Protein AF-A0A382EN93-F1 (afdb_monomer)

Mean predicted aligned error: 3.93 Å

pLDDT: mean 93.51, std 6.4, range [51.22, 98.38]

Radius of gyration: 15.09 Å; Cα contacts (8 Å, |Δi|>4): 125; chains: 1; bounding box: 49×30×39 Å

Solvent-accessible surface area (backbone atoms only — not comparable to full-atom values): 7586 Å² total; per-residue (Å²): 133,66,68,55,97,87,38,40,45,50,56,45,22,52,58,34,56,66,66,22,86,86,53,93,73,71,72,48,69,36,59,49,64,70,59,39,55,50,35,44,72,74,73,47,47,54,38,84,39,74,82,82,59,90,45,72,67,59,44,50,51,54,36,48,54,56,47,29,72,72,70,75,49,84,82,93,74,87,85,89,75,65,62,83,46,59,78,63,48,34,64,56,55,47,62,48,45,48,59,45,78,75,34,84,85,53,87,80,75,81,85,84,79,84,81,87,71,91,126

Nearest PDB structures (foldseek):
  1gq9-assembly1_B  TM=9.685E-01  e=1.082E-05  Escherichia coli
  3k8e-assembly2_A  TM=8.851E-01  e=6.577E-05  Escherichia coli K-12
  1vh3-assembly3_C  TM=8.384E-01  e=3.236E-05  Haemophilus influenzae
  6ifi-assembly1_A  TM=7.932E-01  e=1.361E-03  Vibrio cholerae
  6ckj-assembly1_A  TM=7.360E-01  e=4.425E-02  Neisseria meningitidis

Structure (mmCIF, N/CA/C/O backbone):
data_AF-A0A382EN93-F1
#
_entry.id   AF-A0A382EN93-F1
#
loop_
_atom_site.group_PDB
_atom_site.id
_atom_site.type_symbol
_atom_site.label_atom_id
_atom_site.label_alt_id
_atom_site.label_comp_id
_atom_site.label_asym_id
_atom_site.label_entity_id
_atom_site.label_seq_id
_atom_site.pdbx_PDB_ins_code
_atom_site.Cartn_x
_atom_site.Cartn_y
_atom_site.Cartn_z
_atom_site.occupancy
_atom_site.B_iso_or_equiv
_atom_site.auth_seq_id
_atom_site.auth_comp_id
_atom_site.auth_asym_id
_atom_site.auth_atom_id
_atom_site.pdbx_PDB_model_num
ATOM 1 N N . MET A 1 1 ? 7.683 2.798 -16.158 1.00 85.94 1 MET A N 1
ATOM 2 C CA . MET A 1 1 ? 8.326 2.263 -14.923 1.00 85.94 1 MET A CA 1
ATOM 3 C C . MET A 1 1 ? 9.607 1.473 -15.243 1.00 85.94 1 MET A C 1
ATOM 5 O O . MET A 1 1 ? 9.652 0.834 -16.288 1.00 85.94 1 MET A O 1
ATOM 9 N N . ALA A 1 2 ? 10.635 1.481 -14.377 1.00 88.12 2 ALA A N 1
ATOM 10 C CA . ALA A 1 2 ? 11.843 0.648 -14.540 1.00 88.12 2 ALA A CA 1
ATOM 11 C C . ALA A 1 2 ? 11.622 -0.790 -14.032 1.00 88.12 2 ALA A C 1
ATOM 13 O O . ALA A 1 2 ? 10.904 -0.996 -13.053 1.00 88.12 2 ALA A O 1
ATOM 14 N N . LEU A 1 3 ? 12.242 -1.774 -14.691 1.00 94.75 3 LEU A N 1
ATOM 15 C CA . LEU A 1 3 ? 12.053 -3.196 -14.389 1.00 94.75 3 LEU A CA 1
ATOM 16 C C . LEU A 1 3 ? 13.192 -3.758 -13.537 1.00 94.75 3 LEU A C 1
ATOM 18 O O . LEU A 1 3 ? 14.366 -3.565 -13.842 1.00 94.75 3 LEU A O 1
ATOM 22 N N . ILE A 1 4 ? 12.822 -4.547 -12.533 1.00 94.75 4 ILE A N 1
ATOM 23 C CA . ILE A 1 4 ? 13.707 -5.382 -11.726 1.00 94.75 4 ILE A CA 1
ATOM 24 C C . ILE A 1 4 ? 13.314 -6.828 -12.032 1.00 94.75 4 ILE A C 1
ATOM 26 O O . ILE A 1 4 ? 12.185 -7.235 -11.773 1.00 94.75 4 ILE A O 1
ATOM 30 N N . HIS A 1 5 ? 14.201 -7.603 -12.659 1.00 94.31 5 HIS A N 1
ATOM 31 C CA . HIS A 1 5 ? 13.918 -8.994 -13.058 1.00 94.31 5 HIS A CA 1
ATOM 32 C C . HIS A 1 5 ? 12.584 -9.193 -13.822 1.00 94.31 5 HIS A C 1
ATOM 34 O O . HIS A 1 5 ? 11.890 -10.185 -13.629 1.00 94.31 5 HIS A O 1
ATOM 40 N N . GLY A 1 6 ? 12.222 -8.251 -14.703 1.00 95.38 6 GLY A N 1
ATOM 41 C CA . GLY A 1 6 ? 11.016 -8.340 -15.543 1.00 95.38 6 GLY A CA 1
ATOM 42 C C . GLY A 1 6 ? 9.725 -7.812 -14.907 1.00 95.38 6 GLY A C 1
ATOM 43 O O . GLY A 1 6 ? 8.701 -7.786 -15.580 1.00 95.38 6 GLY A O 1
ATOM 44 N N . MET A 1 7 ? 9.772 -7.339 -13.660 1.00 96.06 7 MET A N 1
ATOM 45 C CA . MET A 1 7 ? 8.636 -6.743 -12.955 1.00 96.06 7 MET A CA 1
ATOM 46 C C . MET A 1 7 ? 8.983 -5.312 -12.502 1.00 96.06 7 MET A C 1
ATOM 48 O O . MET A 1 7 ? 10.094 -5.084 -12.017 1.00 96.06 7 MET A O 1
ATOM 52 N N . PRO A 1 8 ? 8.081 -4.325 -12.665 1.00 97.00 8 PRO A N 1
ATOM 53 C CA . PRO A 1 8 ? 8.251 -2.992 -12.095 1.00 97.00 8 PRO A CA 1
ATOM 54 C C . PRO A 1 8 ? 8.524 -3.022 -10.590 1.00 97.00 8 PRO A C 1
ATOM 56 O O . PRO A 1 8 ? 7.955 -3.847 -9.879 1.00 97.00 8 PRO A O 1
ATOM 59 N N . MET A 1 9 ? 9.336 -2.085 -10.096 1.00 96.38 9 MET A N 1
ATOM 60 C CA . MET A 1 9 ? 9.654 -1.945 -8.665 1.00 96.38 9 MET A CA 1
ATOM 61 C C . MET A 1 9 ? 8.404 -1.980 -7.771 1.00 96.38 9 MET A C 1
ATOM 63 O O . MET A 1 9 ? 8.339 -2.791 -6.855 1.00 96.38 9 MET A O 1
ATOM 67 N N . ILE A 1 10 ? 7.365 -1.213 -8.119 1.00 96.81 10 ILE A N 1
ATOM 68 C CA . ILE A 1 10 ? 6.101 -1.187 -7.368 1.00 96.81 10 ILE A CA 1
ATOM 69 C C . ILE A 1 10 ? 5.398 -2.551 -7.317 1.00 96.81 10 ILE A C 1
ATOM 71 O O . ILE A 1 10 ? 4.749 -2.877 -6.328 1.00 96.81 10 ILE A O 1
ATOM 75 N N . GLY A 1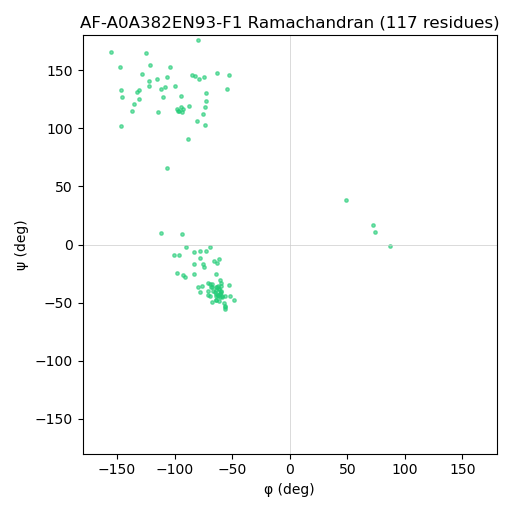 11 ? 5.560 -3.380 -8.353 1.00 97.25 11 GLY A N 1
ATOM 76 C CA . GLY A 1 11 ? 5.049 -4.747 -8.365 1.00 97.25 11 GLY A CA 1
ATOM 77 C C . GLY A 1 11 ? 5.755 -5.631 -7.342 1.00 97.25 11 GLY A C 1
ATOM 78 O O . GLY A 1 11 ? 5.088 -6.397 -6.649 1.00 97.25 11 GLY A O 1
ATOM 79 N N . HIS A 1 12 ? 7.077 -5.483 -7.194 1.00 97.19 12 HIS A N 1
ATOM 80 C CA . HIS A 1 12 ? 7.831 -6.179 -6.146 1.00 97.19 12 HIS A CA 1
ATOM 81 C C . HIS A 1 12 ? 7.387 -5.722 -4.761 1.00 97.19 12 HIS A C 1
ATOM 83 O O . HIS A 1 12 ? 7.085 -6.573 -3.926 1.00 97.19 12 HIS A O 1
ATOM 89 N N . CYS A 1 13 ? 7.285 -4.408 -4.537 1.00 96.81 13 CYS A N 1
ATOM 90 C CA . CYS A 1 13 ? 6.823 -3.844 -3.267 1.00 96.81 13 CYS A CA 1
ATOM 91 C C . CYS A 1 13 ? 5.431 -4.381 -2.907 1.00 96.81 13 CYS A C 1
ATOM 93 O O . CYS A 1 13 ? 5.258 -4.979 -1.849 1.00 96.81 13 CYS A O 1
ATOM 95 N N . TYR A 1 14 ? 4.462 -4.276 -3.825 1.00 97.50 14 TYR A N 1
ATOM 96 C CA . TYR A 1 14 ? 3.096 -4.761 -3.612 1.00 97.50 14 TYR A CA 1
ATOM 97 C C . TYR A 1 14 ? 3.049 -6.256 -3.274 1.00 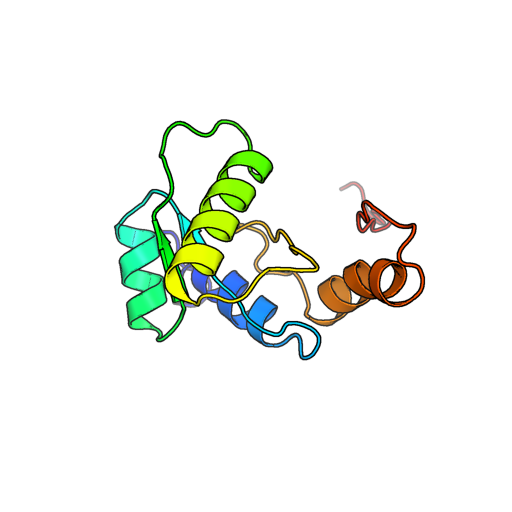97.50 14 TYR A C 1
ATOM 99 O O . TYR A 1 14 ? 2.442 -6.652 -2.278 1.00 97.50 14 TYR A O 1
ATOM 107 N N . CYS A 1 15 ? 3.720 -7.093 -4.075 1.00 96.00 15 CYS A N 1
ATOM 108 C CA . CYS A 1 15 ? 3.731 -8.536 -3.851 1.00 96.00 15 CYS A CA 1
ATOM 109 C C . CYS A 1 15 ? 4.336 -8.891 -2.491 1.00 96.00 15 CYS A C 1
ATOM 111 O O . CYS A 1 15 ? 3.806 -9.764 -1.813 1.00 96.00 15 CYS A O 1
ATOM 113 N N . ARG A 1 16 ? 5.425 -8.228 -2.086 1.00 96.19 16 ARG A N 1
ATOM 114 C CA . ARG A 1 16 ? 6.113 -8.508 -0.818 1.00 96.19 16 ARG A CA 1
ATOM 115 C C . ARG A 1 16 ? 5.313 -8.049 0.391 1.00 96.19 16 ARG A C 1
ATOM 117 O O . ARG A 1 16 ? 5.201 -8.815 1.340 1.00 96.19 16 ARG A O 1
ATOM 124 N N . VAL A 1 17 ? 4.714 -6.858 0.342 1.00 96.81 17 VAL A N 1
ATOM 125 C CA . VAL A 1 17 ? 3.843 -6.350 1.416 1.00 96.81 17 VAL A CA 1
ATOM 126 C C . VAL A 1 17 ? 2.670 -7.303 1.646 1.00 96.81 17 VAL A C 1
ATOM 128 O O . VAL A 1 17 ? 2.395 -7.678 2.782 1.00 96.81 17 VAL A O 1
ATOM 131 N N . ARG A 1 18 ? 2.048 -7.788 0.566 1.00 96.31 18 ARG A N 1
ATOM 132 C CA . ARG A 1 18 ? 0.903 -8.708 0.622 1.00 96.31 18 ARG A CA 1
ATOM 133 C C . ARG A 1 18 ? 1.229 -10.096 1.200 1.00 96.31 18 ARG A C 1
ATOM 135 O O . ARG A 1 18 ? 0.311 -10.838 1.526 1.00 96.31 18 ARG A O 1
ATOM 142 N N . LEU A 1 19 ? 2.507 -10.466 1.327 1.00 96.38 19 LEU A N 1
ATOM 143 C CA . LEU A 1 19 ? 2.918 -11.701 2.013 1.00 96.38 19 LEU A CA 1
ATOM 144 C C . LEU A 1 19 ? 2.890 -11.570 3.547 1.00 96.38 19 LEU A C 1
ATOM 146 O O . LEU A 1 19 ? 3.156 -12.548 4.239 1.00 96.38 19 LEU A O 1
ATOM 150 N N . CYS A 1 20 ? 2.622 -10.380 4.089 1.00 96.62 20 CYS A N 1
ATOM 151 C CA . CYS A 1 20 ? 2.489 -10.167 5.525 1.00 96.62 20 CYS A CA 1
ATOM 152 C C . CYS A 1 20 ? 1.094 -10.577 6.014 1.00 96.62 20 CYS A C 1
ATOM 154 O O . CYS A 1 20 ? 0.128 -9.842 5.823 1.00 96.62 20 CYS A O 1
ATOM 156 N N . ASP A 1 21 ? 1.005 -11.711 6.712 1.00 94.62 21 ASP A N 1
ATOM 157 C CA . ASP A 1 21 ? -0.255 -12.243 7.259 1.00 94.62 21 ASP A CA 1
ATOM 158 C C . ASP A 1 21 ? -0.911 -11.334 8.318 1.00 94.62 21 ASP A C 1
ATOM 160 O O . ASP A 1 21 ? -2.081 -11.510 8.650 1.00 94.62 21 ASP A O 1
ATOM 164 N N . ALA A 1 22 ? -0.167 -10.367 8.867 1.00 94.00 22 ALA A N 1
ATOM 165 C CA . ALA A 1 22 ? -0.695 -9.397 9.825 1.00 94.00 22 ALA A CA 1
ATOM 166 C C . ALA A 1 22 ? -1.521 -8.276 9.163 1.00 94.00 22 ALA A C 1
ATOM 168 O O . ALA A 1 22 ? -2.169 -7.509 9.872 1.00 94.00 22 ALA A O 1
ATOM 169 N N . LEU A 1 23 ? -1.486 -8.150 7.831 1.00 95.38 23 LEU A N 1
ATOM 170 C CA . LEU A 1 23 ? -2.255 -7.150 7.093 1.00 95.38 23 LEU A CA 1
ATOM 171 C C . LEU A 1 23 ? -3.583 -7.734 6.607 1.00 95.38 23 LEU A C 1
ATOM 173 O O . LEU A 1 23 ? -3.611 -8.738 5.899 1.00 95.38 23 LEU A O 1
ATOM 177 N N . SER A 1 24 ? -4.684 -7.050 6.918 1.00 95.00 24 SER A N 1
ATOM 178 C CA . SER A 1 24 ? -6.013 -7.408 6.404 1.00 95.00 24 SER A CA 1
ATOM 179 C C . SER A 1 24 ? -6.159 -7.117 4.909 1.00 95.00 24 SER A C 1
ATOM 181 O O . SER A 1 24 ? -6.872 -7.825 4.200 1.00 95.00 24 SER A O 1
ATOM 183 N N . ASP A 1 25 ? -5.496 -6.065 4.421 1.00 95.25 25 ASP A N 1
ATOM 184 C CA . ASP A 1 25 ? -5.563 -5.658 3.023 1.00 95.25 25 ASP A CA 1
ATOM 185 C C . ASP A 1 25 ? -4.317 -4.871 2.592 1.00 95.25 25 ASP A C 1
ATOM 187 O O . ASP A 1 25 ? -3.512 -4.429 3.413 1.00 95.25 25 ASP A O 1
ATOM 191 N N . THR A 1 26 ? -4.122 -4.708 1.284 1.00 96.88 26 THR A N 1
ATOM 192 C CA . THR A 1 26 ? -2.986 -3.963 0.721 1.00 96.88 26 THR A CA 1
ATOM 193 C C . THR A 1 26 ? -3.402 -3.245 -0.555 1.00 96.88 26 THR A C 1
ATOM 195 O O . THR A 1 26 ? -3.884 -3.876 -1.500 1.00 96.88 26 THR A O 1
ATOM 198 N N . TYR A 1 27 ? -3.142 -1.936 -0.600 1.00 97.88 27 TYR A N 1
ATOM 199 C CA . TYR A 1 27 ? -3.463 -1.049 -1.718 1.00 97.88 27 TYR A CA 1
ATOM 200 C C . TYR A 1 27 ? -2.236 -0.249 -2.157 1.00 97.88 27 TYR A C 1
ATOM 202 O O . TYR A 1 27 ? -1.420 0.154 -1.330 1.00 97.88 27 TYR A O 1
ATOM 210 N N . VAL A 1 28 ? -2.133 0.038 -3.456 1.00 98.06 28 VAL A N 1
ATOM 211 C CA . VAL A 1 28 ? -1.170 1.011 -3.992 1.00 98.06 28 VAL A CA 1
ATOM 212 C C . VAL A 1 28 ? -1.857 2.357 -4.197 1.00 98.06 28 VAL A C 1
ATOM 214 O O . VAL A 1 28 ? -2.733 2.489 -5.048 1.00 98.06 28 VAL A O 1
ATOM 217 N N . ALA A 1 29 ? -1.432 3.372 -3.449 1.00 97.94 29 ALA A N 1
ATOM 218 C CA . ALA A 1 29 ? -1.872 4.751 -3.633 1.00 97.94 29 ALA A CA 1
ATOM 219 C C . ALA A 1 29 ? -0.987 5.467 -4.667 1.00 97.94 29 ALA A C 1
ATOM 221 O O . ALA A 1 29 ? 0.220 5.602 -4.466 1.00 97.94 29 ALA A O 1
ATOM 222 N N . THR A 1 30 ? -1.563 5.945 -5.771 1.00 97.19 30 THR A N 1
ATOM 223 C CA . THR A 1 30 ? -0.796 6.596 -6.850 1.00 97.19 30 THR A CA 1
ATOM 224 C C . THR A 1 30 ? -1.592 7.701 -7.542 1.00 97.19 30 THR A C 1
ATOM 226 O O . THR A 1 30 ? -2.816 7.662 -7.545 1.00 97.19 30 THR A O 1
ATOM 229 N N . CYS A 1 31 ? -0.924 8.705 -8.109 1.00 96.38 31 CYS A N 1
ATOM 230 C CA . CYS A 1 31 ? -1.535 9.663 -9.040 1.00 96.38 31 CYS A CA 1
ATOM 231 C C . CYS A 1 31 ? -1.299 9.285 -10.511 1.00 96.38 31 CYS A C 1
ATOM 233 O O . CYS A 1 31 ? -1.891 9.881 -11.409 1.00 96.38 31 CYS A O 1
ATOM 235 N N . ASP A 1 32 ? -0.455 8.284 -10.766 1.00 97.12 32 ASP A N 1
ATOM 236 C CA . ASP A 1 32 ? -0.063 7.874 -12.105 1.00 97.12 32 ASP A CA 1
ATOM 237 C C 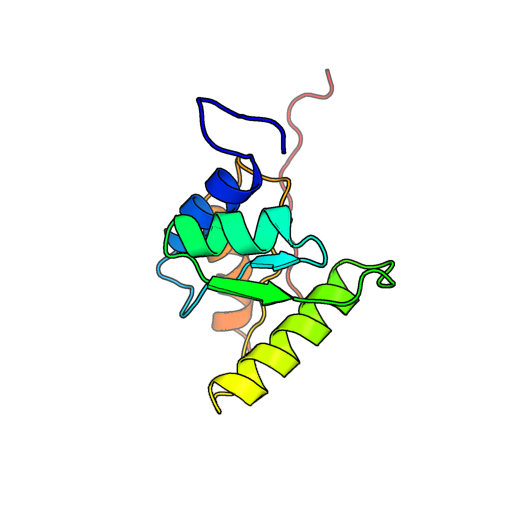. ASP A 1 32 ? -0.947 6.737 -12.602 1.00 97.12 32 ASP A C 1
ATOM 239 O O . ASP A 1 32 ? -0.936 5.619 -12.078 1.00 97.12 32 ASP A O 1
ATOM 243 N N . LYS A 1 33 ? -1.663 6.997 -13.698 1.00 97.31 33 LYS A N 1
ATOM 244 C CA . LYS A 1 33 ? -2.519 5.992 -14.330 1.00 97.31 33 LYS A CA 1
ATOM 245 C C . LYS A 1 33 ? -1.742 4.747 -14.784 1.00 97.31 33 LYS A C 1
ATOM 247 O O . LYS A 1 33 ? -2.276 3.649 -14.706 1.00 97.31 33 LYS A O 1
ATOM 252 N N . GLU A 1 34 ? -0.481 4.897 -15.199 1.00 97.62 34 GLU A N 1
ATOM 253 C CA . GLU A 1 34 ? 0.383 3.762 -15.569 1.00 97.62 34 GLU A CA 1
ATOM 254 C C . GLU A 1 34 ? 0.601 2.800 -14.387 1.00 97.62 34 GLU A C 1
ATOM 256 O O . GLU A 1 34 ? 0.528 1.585 -14.565 1.00 97.62 34 GLU A O 1
ATOM 261 N N . ILE A 1 35 ? 0.838 3.331 -13.178 1.00 97.75 35 ILE A N 1
ATOM 262 C CA . ILE A 1 35 ? 1.027 2.519 -11.967 1.00 97.75 35 ILE A CA 1
ATOM 263 C C . ILE A 1 35 ? -0.295 1.863 -11.568 1.00 97.75 35 ILE A C 1
ATOM 265 O O . ILE A 1 35 ? -0.314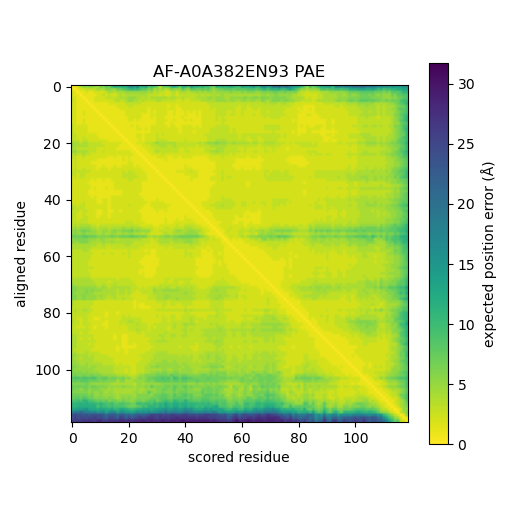 0.668 -11.274 1.00 97.75 35 ILE A O 1
ATOM 269 N N . PHE A 1 36 ? -1.391 2.625 -11.594 1.00 98.38 36 PHE A N 1
ATOM 270 C CA . PHE A 1 36 ? -2.726 2.119 -11.284 1.00 98.38 36 PHE A CA 1
ATOM 271 C C . PHE A 1 36 ? -3.097 0.937 -12.188 1.00 98.38 36 PHE A C 1
ATOM 273 O O . PHE A 1 36 ? -3.371 -0.158 -11.702 1.00 98.38 36 PHE A O 1
ATOM 280 N N . ASP A 1 37 ? -3.026 1.139 -13.507 1.00 98.31 37 ASP A N 1
ATOM 281 C CA . ASP A 1 37 ? -3.401 0.129 -14.497 1.00 98.31 37 ASP A CA 1
ATOM 282 C C . ASP A 1 37 ? -2.506 -1.118 -14.385 1.00 98.31 37 ASP A C 1
ATOM 284 O O . ASP A 1 37 ? -2.982 -2.244 -14.537 1.00 98.31 37 ASP A O 1
ATOM 288 N N . TYR A 1 38 ? -1.217 -0.942 -14.073 1.00 98.19 38 TYR A N 1
ATOM 289 C CA . TYR A 1 38 ? -0.305 -2.060 -13.844 1.00 98.19 38 TYR A CA 1
ATOM 290 C C . TYR A 1 38 ? -0.699 -2.895 -12.617 1.00 98.19 38 TYR A C 1
ATOM 292 O O . TYR A 1 38 ? -0.755 -4.122 -12.718 1.00 98.19 38 TYR A O 1
ATOM 300 N N . ILE A 1 39 ? -0.988 -2.263 -11.476 1.00 98.38 39 ILE A N 1
ATOM 301 C CA . ILE A 1 39 ? -1.361 -2.980 -10.248 1.00 98.38 39 ILE A CA 1
ATOM 302 C C . ILE A 1 39 ? -2.676 -3.741 -10.431 1.00 98.38 39 ILE A C 1
ATOM 304 O O . ILE A 1 39 ? -2.748 -4.919 -10.082 1.00 98.38 39 ILE A O 1
ATOM 308 N N . GLU A 1 40 ? -3.671 -3.128 -11.069 1.00 98.25 40 GLU A N 1
ATOM 309 C CA . GLU A 1 40 ? -4.921 -3.810 -11.422 1.00 98.25 40 GLU A CA 1
ATOM 310 C C . GLU A 1 40 ? -4.672 -4.987 -12.387 1.00 98.25 40 GLU A C 1
ATOM 312 O O . GLU A 1 40 ? -5.257 -6.060 -12.235 1.00 98.25 40 GLU A O 1
ATOM 317 N N . SER A 1 41 ? -3.744 -4.849 -13.347 1.00 97.81 41 SER A N 1
ATOM 318 C CA . SER A 1 41 ? -3.431 -5.917 -14.313 1.00 97.81 41 SER A CA 1
ATOM 319 C C . SER A 1 41 ? -2.836 -7.182 -13.684 1.00 97.81 41 SER A C 1
ATOM 321 O O . SER A 1 41 ? -2.985 -8.271 -14.240 1.00 97.81 41 SER A O 1
ATOM 323 N N . ILE A 1 42 ? -2.189 -7.057 -12.519 1.00 97.00 42 ILE A N 1
ATOM 324 C CA . ILE A 1 42 ? -1.665 -8.193 -11.745 1.00 97.00 42 ILE A CA 1
ATOM 325 C C . ILE A 1 42 ? -2.659 -8.686 -10.680 1.00 97.00 42 ILE A C 1
ATOM 327 O O . ILE A 1 42 ? -2.302 -9.520 -9.848 1.00 97.00 42 ILE A O 1
ATOM 331 N N . GLY A 1 43 ? -3.901 -8.184 -10.699 1.00 97.00 43 GLY A N 1
ATOM 332 C CA . GLY A 1 43 ? -4.947 -8.508 -9.726 1.00 97.00 43 GLY A CA 1
ATOM 333 C C . GLY A 1 43 ? -4.725 -7.881 -8.348 1.00 97.00 43 GLY A C 1
ATOM 334 O O . GLY A 1 43 ? -5.296 -8.353 -7.364 1.00 97.00 43 GLY A O 1
ATOM 335 N N . GLY A 1 44 ? -3.857 -6.871 -8.265 1.00 97.44 44 GLY A N 1
ATOM 336 C CA . GLY A 1 44 ? -3.690 -6.056 -7.073 1.00 97.44 44 GLY A CA 1
ATOM 337 C C . GLY A 1 44 ? -4.777 -4.992 -6.960 1.00 97.44 44 GLY A C 1
ATOM 338 O O . GLY A 1 44 ? -5.605 -4.844 -7.852 1.00 97.44 44 GLY A O 1
ATOM 339 N N . LYS A 1 45 ? -4.757 -4.248 -5.853 1.00 98.12 45 LYS A N 1
ATOM 340 C CA . LYS A 1 45 ? -5.687 -3.143 -5.605 1.00 98.12 45 LYS A CA 1
ATOM 341 C C . LYS A 1 45 ? -4.942 -1.819 -5.671 1.00 98.12 45 LYS A C 1
ATOM 343 O O . LYS A 1 45 ? -3.946 -1.641 -4.962 1.00 98.12 45 LYS A O 1
ATOM 348 N N . ALA A 1 46 ? -5.417 -0.885 -6.485 1.00 98.00 46 ALA A N 1
ATOM 349 C CA . ALA A 1 46 ? -4.868 0.465 -6.550 1.00 98.00 46 ALA A CA 1
ATOM 350 C C . ALA A 1 46 ? -5.921 1.535 -6.244 1.00 98.00 46 ALA A C 1
ATOM 352 O O . ALA A 1 46 ? -7.117 1.347 -6.450 1.00 98.00 46 ALA A O 1
ATOM 353 N N . VAL A 1 47 ? -5.465 2.689 -5.758 1.00 98.00 47 VAL A N 1
ATOM 354 C CA . VAL A 1 47 ? -6.304 3.857 -5.472 1.00 98.00 47 VAL A CA 1
ATOM 355 C C . VAL A 1 47 ? -5.669 5.088 -6.097 1.00 98.00 47 VAL A C 1
ATOM 357 O O . VAL A 1 47 ? -4.508 5.413 -5.834 1.00 98.00 47 VAL A O 1
ATOM 360 N N . MET A 1 48 ? -6.448 5.791 -6.920 1.00 98.12 48 MET A N 1
ATOM 361 C CA . MET A 1 48 ? -6.032 7.071 -7.487 1.00 98.12 48 MET A CA 1
ATOM 362 C C . MET A 1 48 ? -6.053 8.159 -6.410 1.00 98.12 48 MET A C 1
ATOM 364 O O . MET A 1 48 ? -7.061 8.346 -5.727 1.00 98.12 48 MET A O 1
ATOM 368 N N . THR A 1 49 ? -4.965 8.911 -6.308 1.00 97.88 49 THR A N 1
ATOM 369 C CA . THR A 1 49 ? -4.748 10.022 -5.369 1.00 97.88 49 THR A CA 1
ATOM 370 C C . THR A 1 49 ? -4.370 11.291 -6.127 1.00 97.88 49 THR A C 1
ATOM 372 O O . THR A 1 49 ? -4.033 11.226 -7.311 1.00 97.88 49 THR A O 1
ATOM 375 N N . ALA A 1 50 ? -4.437 12.447 -5.469 1.00 97.00 50 ALA A N 1
ATOM 376 C CA . ALA A 1 50 ? -4.023 13.710 -6.064 1.00 97.00 50 ALA A CA 1
ATOM 377 C C . ALA A 1 50 ? -2.519 13.712 -6.401 1.00 97.00 50 ALA A C 1
ATOM 379 O O . ALA A 1 50 ? -1.688 13.105 -5.716 1.00 97.00 50 ALA A O 1
ATOM 380 N N . ASP A 1 51 ? -2.158 14.418 -7.468 1.00 95.44 51 ASP A N 1
ATOM 381 C CA . ASP A 1 51 ? -0.773 14.666 -7.880 1.00 95.44 51 ASP A CA 1
ATOM 382 C C . ASP A 1 51 ? -0.135 15.853 -7.134 1.00 95.44 51 ASP A C 1
ATOM 384 O O . ASP A 1 51 ? 1.067 16.077 -7.239 1.00 95.44 51 ASP A O 1
ATOM 388 N N . THR A 1 52 ? -0.919 16.579 -6.332 1.00 95.00 52 THR A N 1
ATOM 389 C CA . THR A 1 52 ? -0.492 17.779 -5.597 1.00 95.00 52 THR A CA 1
ATOM 390 C C . THR A 1 52 ? 0.053 17.509 -4.194 1.00 95.00 52 THR A C 1
ATOM 392 O O . THR A 1 52 ? 0.428 18.453 -3.502 1.00 95.00 52 THR A O 1
ATOM 395 N N . HIS A 1 53 ? 0.060 16.257 -3.727 1.00 92.75 53 HIS A N 1
ATOM 396 C CA . HIS A 1 53 ? 0.571 15.925 -2.393 1.00 92.75 53 HIS A CA 1
ATOM 397 C C . HIS A 1 53 ? 2.090 16.021 -2.337 1.00 92.75 53 HIS A C 1
ATOM 399 O O . HIS A 1 53 ? 2.788 15.303 -3.052 1.00 92.75 53 HIS A O 1
ATOM 405 N N . GLU A 1 54 ? 2.601 16.842 -1.423 1.00 89.88 54 GLU A N 1
ATOM 406 C CA . GLU A 1 54 ? 4.043 16.958 -1.177 1.00 89.88 54 GLU A CA 1
ATOM 407 C C . GLU A 1 54 ? 4.571 15.863 -0.239 1.00 89.88 54 GLU A C 1
ATOM 409 O O . GLU A 1 54 ? 5.753 15.522 -0.284 1.00 89.88 54 GLU A O 1
ATOM 414 N N . ARG A 1 55 ? 3.713 15.305 0.627 1.00 89.88 55 ARG A N 1
ATOM 415 C CA . ARG A 1 55 ? 4.100 14.317 1.643 1.00 89.88 55 ARG A CA 1
ATOM 416 C C . ARG A 1 55 ? 3.440 12.972 1.389 1.00 89.88 55 ARG A C 1
ATOM 418 O O . ARG A 1 55 ? 2.257 12.892 1.063 1.00 89.88 55 ARG A O 1
ATOM 425 N N . ALA A 1 56 ? 4.191 11.901 1.641 1.00 88.81 56 ALA A N 1
ATOM 426 C CA . ALA A 1 56 ? 3.669 10.538 1.558 1.00 88.81 56 ALA A CA 1
ATOM 427 C C . ALA A 1 56 ? 2.491 10.304 2.523 1.00 88.81 56 ALA A C 1
ATOM 429 O O . ALA A 1 56 ? 1.530 9.634 2.156 1.00 88.81 56 ALA A O 1
ATOM 430 N N . SER A 1 57 ? 2.523 10.914 3.713 1.00 91.56 57 SER A N 1
ATOM 431 C CA . SER A 1 57 ? 1.440 10.827 4.700 1.00 91.56 57 SER A CA 1
ATOM 432 C C . SER A 1 57 ? 0.117 11.404 4.194 1.00 91.56 57 SER A C 1
ATOM 434 O O . SER A 1 57 ? -0.931 10.830 4.466 1.00 91.56 57 SER A O 1
ATOM 436 N N . ASP A 1 58 ? 0.155 12.507 3.439 1.00 94.62 58 ASP A N 1
ATOM 437 C CA . ASP A 1 58 ? -1.056 13.168 2.933 1.00 94.62 58 ASP A CA 1
ATOM 438 C C . ASP A 1 58 ? -1.710 12.310 1.840 1.00 94.62 58 ASP A C 1
ATOM 440 O O . ASP A 1 58 ? -2.924 12.099 1.836 1.00 94.62 58 ASP A O 1
ATOM 444 N N . ARG A 1 59 ? -0.879 11.711 0.975 1.00 96.31 59 ARG A N 1
ATOM 445 C CA . ARG A 1 59 ? -1.315 10.722 -0.020 1.00 96.31 59 ARG A CA 1
ATOM 446 C C . ARG A 1 59 ? -1.906 9.473 0.637 1.00 96.31 59 ARG A C 1
ATOM 448 O O . ARG A 1 59 ? -2.932 8.974 0.179 1.00 96.31 59 ARG A O 1
ATOM 455 N N . ALA A 1 60 ? -1.268 8.967 1.691 1.00 95.31 60 ALA A N 1
ATOM 456 C CA . ALA A 1 60 ? -1.743 7.798 2.425 1.00 95.31 60 ALA A CA 1
ATOM 457 C C . ALA A 1 60 ? -3.087 8.075 3.120 1.00 95.31 60 ALA A C 1
ATOM 459 O O . ALA A 1 60 ? -3.987 7.242 3.053 1.00 95.31 60 ALA A O 1
ATOM 460 N N . ALA A 1 61 ? -3.256 9.266 3.705 1.00 95.31 61 ALA A N 1
ATOM 461 C CA . ALA A 1 61 ? -4.514 9.693 4.310 1.00 95.31 61 ALA A CA 1
ATOM 462 C C . ALA A 1 61 ? -5.649 9.814 3.278 1.00 95.31 61 ALA A C 1
ATOM 464 O O . ALA A 1 61 ? -6.748 9.323 3.525 1.00 95.31 61 ALA A O 1
ATOM 465 N N . GLU A 1 62 ? -5.394 10.405 2.103 1.00 97.69 62 GLU A N 1
ATOM 466 C CA . GLU A 1 62 ? -6.394 10.453 1.025 1.00 97.69 62 GLU A CA 1
ATOM 467 C C . GLU A 1 62 ? -6.802 9.045 0.570 1.00 97.69 62 GLU A C 1
ATOM 469 O O . GLU A 1 62 ? -7.988 8.769 0.384 1.00 97.69 62 GLU A O 1
ATOM 474 N N . ALA A 1 63 ? -5.826 8.153 0.386 1.00 97.75 63 ALA A N 1
ATOM 475 C CA . ALA A 1 63 ? -6.093 6.783 -0.030 1.00 97.75 63 ALA A CA 1
ATOM 476 C C . ALA A 1 63 ? -6.933 6.031 1.007 1.00 97.75 63 ALA A C 1
ATOM 478 O O . ALA A 1 63 ? -7.897 5.377 0.624 1.00 97.75 63 ALA A O 1
ATOM 479 N N . MET A 1 64 ? -6.607 6.168 2.297 1.00 97.31 64 MET A N 1
ATOM 480 C CA . MET A 1 64 ? -7.369 5.572 3.396 1.00 97.31 64 MET A CA 1
ATOM 481 C C . MET A 1 64 ? -8.836 6.007 3.345 1.00 97.31 64 MET A C 1
ATOM 483 O O . MET A 1 64 ? -9.703 5.149 3.236 1.00 97.31 64 MET A O 1
ATOM 487 N N . VAL A 1 65 ? -9.115 7.316 3.296 1.00 97.94 65 VAL A N 1
ATOM 488 C CA . VAL A 1 65 ? -10.496 7.836 3.234 1.00 97.94 65 VAL A CA 1
ATOM 489 C C . VAL A 1 65 ? -11.258 7.262 2.036 1.00 97.94 65 VAL A C 1
ATOM 491 O O . VAL A 1 65 ? -12.390 6.811 2.177 1.00 97.94 65 VAL A O 1
ATOM 494 N N . LYS A 1 66 ? -10.630 7.210 0.855 1.00 98.06 66 LYS A N 1
ATOM 495 C CA . LYS A 1 66 ? -11.250 6.634 -0.350 1.00 98.06 66 LYS A CA 1
ATOM 496 C C . LYS A 1 66 ? -11.535 5.138 -0.223 1.00 98.06 66 LYS A C 1
ATOM 498 O O . LYS A 1 66 ? -12.530 4.666 -0.769 1.00 98.06 66 LYS A O 1
ATOM 503 N N . ILE A 1 67 ? -10.656 4.391 0.445 1.00 97.44 67 ILE A N 1
ATOM 504 C CA . ILE A 1 67 ? -10.849 2.960 0.698 1.00 97.44 67 ILE A CA 1
ATOM 505 C C . ILE A 1 67 ? -12.027 2.773 1.650 1.00 97.44 67 ILE A C 1
ATOM 507 O O . ILE A 1 67 ? -12.933 2.019 1.316 1.00 97.44 67 ILE A O 1
ATOM 511 N N . GLU A 1 68 ? -12.062 3.505 2.763 1.00 97.81 68 GLU A N 1
ATOM 512 C CA . GLU A 1 68 ? -13.151 3.435 3.745 1.00 97.81 68 GLU A CA 1
ATOM 513 C C . GLU A 1 68 ? -14.509 3.802 3.127 1.00 97.81 68 GLU A C 1
ATOM 515 O O . GLU A 1 68 ? -15.508 3.125 3.363 1.00 97.81 68 GLU A O 1
ATOM 520 N N . GLU A 1 69 ? -14.558 4.830 2.273 1.00 97.69 69 GLU A N 1
ATOM 521 C CA . GLU A 1 69 ? -15.768 5.204 1.528 1.00 97.69 69 GLU A CA 1
ATOM 522 C C . GLU A 1 69 ? -16.229 4.105 0.556 1.00 97.69 69 GLU A C 1
ATOM 524 O O . GLU A 1 69 ? -17.431 3.902 0.371 1.00 97.69 69 GLU A O 1
ATOM 529 N N . ALA A 1 70 ? -15.288 3.397 -0.076 1.00 96.62 70 ALA A N 1
ATOM 530 C CA . ALA A 1 70 ? -15.585 2.356 -1.056 1.00 96.62 70 ALA A CA 1
ATOM 531 C C . ALA A 1 70 ? -15.979 1.016 -0.414 1.00 96.62 70 ALA A C 1
ATOM 533 O O . ALA A 1 70 ? -16.830 0.309 -0.958 1.00 96.62 70 ALA A O 1
ATOM 534 N N . THR A 1 71 ? -15.363 0.649 0.713 1.00 95.81 71 THR A N 1
ATOM 535 C CA . THR A 1 71 ? -15.605 -0.624 1.411 1.00 95.81 71 THR A CA 1
ATOM 536 C C . THR A 1 71 ? -16.704 -0.516 2.465 1.00 95.81 71 THR A C 1
ATOM 538 O O . THR A 1 71 ? -17.378 -1.506 2.744 1.00 95.81 71 THR A O 1
ATOM 541 N N . GLY A 1 72 ? -16.909 0.673 3.039 1.00 96.69 72 GLY A N 1
ATOM 542 C CA . GLY A 1 72 ? -17.754 0.878 4.215 1.00 96.69 72 GLY A CA 1
ATOM 543 C C . GLY A 1 72 ? -17.125 0.374 5.520 1.00 96.69 72 GLY A C 1
ATOM 544 O O . GLY A 1 72 ? -17.821 0.305 6.534 1.00 96.69 72 GLY A O 1
ATOM 545 N N . GLU A 1 73 ? -15.840 0.014 5.504 1.00 95.12 73 GLU A N 1
ATOM 546 C CA . GLU A 1 73 ? -15.079 -0.459 6.662 1.00 95.12 73 GLU A CA 1
ATOM 547 C C . GLU A 1 73 ? -14.078 0.612 7.097 1.00 95.12 73 GLU A C 1
ATOM 549 O O . GLU A 1 73 ? -13.405 1.200 6.255 1.00 95.12 73 GLU A O 1
ATOM 554 N N . LEU A 1 74 ? -13.979 0.863 8.404 1.00 95.50 74 LEU A N 1
ATOM 555 C CA . LEU A 1 74 ? -13.022 1.820 8.964 1.00 95.50 74 LEU A CA 1
ATOM 556 C C . LEU A 1 74 ? -11.659 1.159 9.190 1.00 95.50 74 LEU A C 1
ATOM 558 O O . LEU A 1 74 ? -11.580 -0.016 9.546 1.00 95.50 74 LEU A O 1
ATOM 562 N N . THR A 1 75 ? -10.592 1.930 9.006 1.00 93.69 75 THR A N 1
ATOM 563 C CA . THR A 1 75 ? -9.207 1.495 9.193 1.00 93.69 75 THR A CA 1
ATOM 564 C C . THR A 1 75 ? -8.745 1.802 10.616 1.00 93.69 75 THR A C 1
ATOM 566 O O . THR A 1 75 ? -8.618 2.964 10.992 1.00 93.69 75 THR A O 1
ATOM 569 N N . ASP A 1 76 ? -8.424 0.768 11.398 1.00 90.94 76 ASP A N 1
ATOM 570 C CA . ASP A 1 76 ? -7.888 0.948 12.757 1.00 90.94 76 ASP A CA 1
ATOM 571 C C . ASP A 1 76 ? -6.397 1.326 12.752 1.00 90.94 76 ASP A C 1
ATOM 573 O O . ASP A 1 76 ? -5.948 2.172 13.525 1.00 90.94 76 ASP A O 1
ATOM 577 N N . ILE A 1 77 ? -5.612 0.692 11.871 1.00 91.50 77 ILE A N 1
ATOM 578 C CA . ILE A 1 77 ? -4.163 0.892 11.756 1.00 91.50 77 ILE A CA 1
ATOM 579 C C . ILE A 1 77 ? -3.783 1.017 10.281 1.00 91.50 77 ILE A C 1
ATOM 581 O O . ILE A 1 77 ? -3.979 0.092 9.493 1.00 91.50 77 ILE A O 1
ATOM 585 N N . LEU A 1 78 ? -3.177 2.151 9.919 1.00 92.31 78 LEU A N 1
ATOM 586 C CA . LEU A 1 78 ? -2.626 2.391 8.588 1.00 92.31 78 LEU A CA 1
ATOM 587 C C . LEU A 1 78 ? -1.116 2.133 8.579 1.00 92.31 78 LEU A C 1
ATOM 589 O O . LEU A 1 78 ? -0.347 2.859 9.208 1.00 92.31 78 LEU A O 1
ATOM 593 N N . VAL A 1 79 ? -0.683 1.138 7.804 1.00 92.94 79 VAL A N 1
ATOM 594 C CA . VAL A 1 79 ? 0.741 0.897 7.542 1.00 92.94 79 VAL A CA 1
ATOM 595 C C . VAL A 1 79 ? 1.131 1.541 6.221 1.00 92.94 79 VAL A C 1
ATOM 597 O O . VAL A 1 79 ? 0.683 1.126 5.154 1.00 92.94 79 VAL A O 1
ATOM 600 N N . MET A 1 80 ? 2.001 2.545 6.286 1.00 92.44 80 MET A N 1
ATOM 601 C CA . MET A 1 80 ? 2.540 3.205 5.101 1.00 92.44 80 MET A CA 1
ATOM 602 C C . MET A 1 80 ? 3.874 2.567 4.702 1.00 92.44 80 MET A C 1
ATOM 604 O O . MET A 1 80 ? 4.864 2.703 5.418 1.00 92.44 80 MET A O 1
ATOM 608 N N . VAL A 1 81 ? 3.905 1.925 3.534 1.00 93.88 81 VAL A N 1
ATOM 609 C CA . VAL A 1 81 ? 5.122 1.370 2.917 1.00 93.88 81 VAL A CA 1
ATOM 610 C C . VAL A 1 81 ? 5.444 2.170 1.659 1.00 93.88 81 VAL A C 1
ATOM 612 O O . VAL A 1 81 ? 4.547 2.462 0.867 1.00 93.88 81 VAL A O 1
ATOM 615 N N . GLN A 1 82 ? 6.707 2.557 1.479 1.00 91.94 82 GLN A N 1
ATOM 616 C CA . GLN A 1 82 ? 7.111 3.323 0.301 1.00 91.94 82 GLN A CA 1
ATOM 617 C C . GLN A 1 82 ? 7.169 2.430 -0.948 1.00 91.94 82 GLN A C 1
ATOM 619 O O . GLN A 1 82 ? 7.533 1.256 -0.897 1.00 91.94 82 GLN A O 1
ATOM 624 N N . GLY A 1 83 ? 6.786 2.991 -2.098 1.00 92.69 83 GLY A N 1
ATOM 625 C CA . GLY A 1 83 ? 6.707 2.259 -3.368 1.00 92.69 83 GLY A CA 1
ATOM 626 C C . GLY A 1 83 ? 8.062 1.926 -4.000 1.00 92.69 83 GLY A C 1
ATOM 627 O O . GLY A 1 83 ? 8.099 1.221 -5.011 1.00 92.69 83 GLY A O 1
ATOM 628 N N . ASP A 1 84 ? 9.152 2.418 -3.418 1.00 93.25 84 ASP A N 1
ATOM 629 C CA . ASP A 1 84 ? 10.532 2.289 -3.879 1.00 93.25 84 ASP A CA 1
ATOM 630 C C . ASP A 1 84 ? 11.420 1.406 -2.985 1.00 93.25 84 ASP A C 1
ATOM 632 O O . ASP A 1 84 ? 12.620 1.304 -3.240 1.00 93.25 84 ASP A O 1
ATOM 636 N N . GLU A 1 85 ? 10.828 0.688 -2.023 1.00 91.88 85 GLU A N 1
ATOM 637 C CA . GLU A 1 85 ? 11.515 -0.229 -1.099 1.00 91.88 85 GLU A CA 1
ATOM 638 C C . GLU A 1 85 ? 11.238 -1.719 -1.429 1.00 91.88 85 GLU A C 1
ATOM 640 O O . GLU A 1 85 ? 10.636 -2.455 -0.643 1.00 91.88 85 GLU A O 1
ATOM 645 N N . PRO A 1 86 ? 11.686 -2.254 -2.587 1.00 93.25 86 PRO A N 1
ATOM 646 C CA . PRO A 1 86 ? 11.383 -3.628 -3.010 1.00 93.25 86 PRO A CA 1
ATOM 647 C C . PRO A 1 86 ? 12.070 -4.704 -2.155 1.00 93.25 86 PRO A C 1
ATOM 649 O O . PRO A 1 86 ? 11.903 -5.894 -2.421 1.00 93.25 86 PRO A O 1
ATOM 652 N N . MET A 1 87 ? 12.878 -4.313 -1.168 1.00 91.94 87 MET A N 1
ATOM 653 C CA . MET A 1 87 ? 13.594 -5.216 -0.268 1.00 91.94 87 MET A CA 1
ATOM 654 C C . MET A 1 87 ? 12.917 -5.364 1.096 1.00 91.94 87 MET A C 1
ATOM 656 O O . MET A 1 87 ? 13.291 -6.280 1.834 1.00 91.94 87 MET A O 1
ATOM 660 N N . ASP A 1 88 ? 11.895 -4.557 1.399 1.00 92.75 88 ASP A N 1
ATOM 661 C CA . ASP A 1 88 ? 11.115 -4.683 2.631 1.00 92.75 88 ASP A CA 1
ATOM 662 C C . ASP A 1 88 ? 10.558 -6.095 2.771 1.00 92.75 88 ASP A C 1
ATOM 664 O O . ASP A 1 88 ? 10.083 -6.697 1.803 1.00 92.75 88 ASP A O 1
ATOM 668 N N . THR A 1 89 ? 10.685 -6.681 3.959 1.00 94.31 89 THR A N 1
ATOM 669 C CA . THR A 1 89 ? 10.230 -8.051 4.214 1.00 94.31 89 THR A CA 1
ATOM 670 C C . THR A 1 89 ? 8.918 -8.057 5.004 1.00 94.31 89 THR A C 1
ATOM 672 O O . THR A 1 89 ? 8.666 -7.135 5.786 1.00 94.31 89 THR A O 1
ATOM 675 N N . PRO A 1 90 ? 8.083 -9.101 4.863 1.00 95.06 90 PRO A N 1
ATOM 676 C CA . PRO A 1 90 ? 6.886 -9.271 5.692 1.00 95.06 90 PRO A CA 1
ATOM 677 C C . PRO A 1 90 ? 7.175 -9.210 7.198 1.00 95.06 90 PRO A C 1
ATOM 679 O O . PRO A 1 90 ? 6.385 -8.677 7.978 1.00 95.06 90 PRO A O 1
ATOM 682 N N . GLU A 1 91 ? 8.336 -9.715 7.619 1.00 94.94 91 GLU A N 1
ATOM 683 C CA . GLU A 1 91 ? 8.772 -9.692 9.014 1.00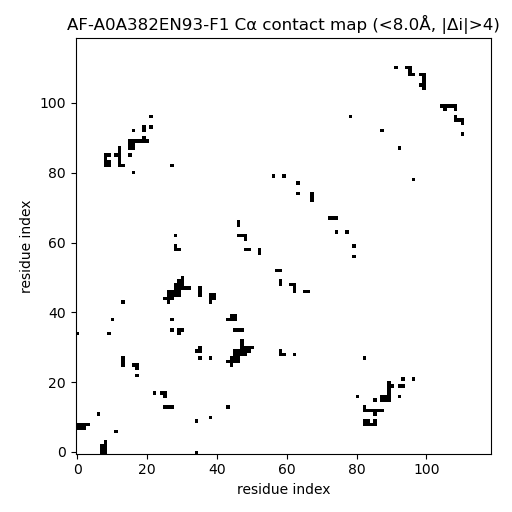 94.94 91 GLU A CA 1
ATOM 684 C C . GLU A 1 91 ? 9.055 -8.271 9.503 1.00 94.94 91 GLU A C 1
ATOM 686 O O . GLU A 1 91 ? 8.742 -7.966 10.651 1.00 94.94 91 GLU A O 1
ATOM 691 N N . MET A 1 92 ? 9.604 -7.392 8.656 1.00 93.94 92 MET A N 1
ATOM 692 C CA . MET A 1 92 ? 9.795 -5.979 9.002 1.00 93.94 92 MET A CA 1
ATOM 693 C C . MET A 1 92 ? 8.442 -5.322 9.279 1.00 93.94 92 MET A C 1
ATOM 695 O O . MET A 1 92 ? 8.247 -4.740 10.343 1.00 93.94 92 MET A O 1
ATOM 699 N N . ILE A 1 93 ? 7.466 -5.509 8.389 1.00 94.50 93 ILE A N 1
ATOM 700 C CA . ILE A 1 93 ? 6.105 -4.977 8.560 1.00 94.50 93 ILE A CA 1
ATOM 701 C C . ILE A 1 93 ? 5.470 -5.508 9.852 1.00 94.50 93 ILE A C 1
ATOM 703 O O . ILE A 1 93 ? 4.936 -4.740 10.651 1.00 94.50 93 ILE A O 1
ATOM 707 N N . SER A 1 94 ? 5.597 -6.813 10.103 1.00 94.50 94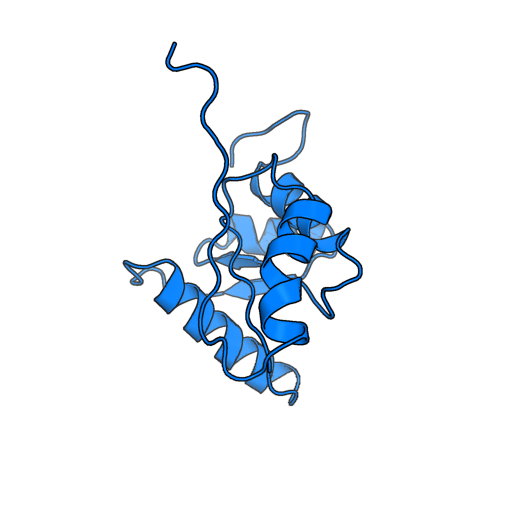 SER A N 1
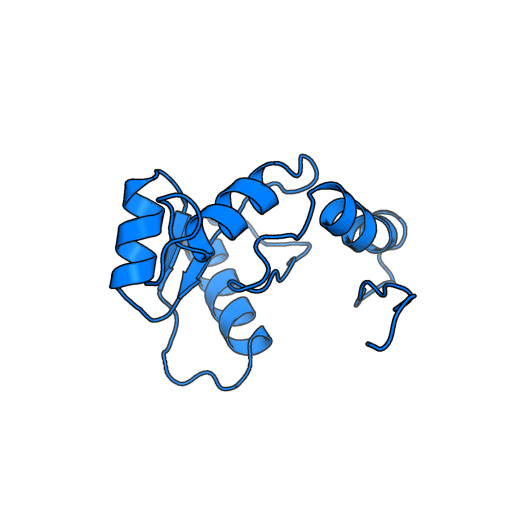ATOM 708 C CA . SER A 1 94 ? 5.102 -7.443 11.333 1.00 94.50 94 SER A CA 1
ATOM 709 C C . SER A 1 94 ? 5.755 -6.849 12.588 1.00 94.50 94 SER A C 1
ATOM 711 O O . SER A 1 94 ? 5.081 -6.617 13.589 1.00 94.50 94 SER A O 1
ATOM 713 N N . GLN A 1 95 ? 7.059 -6.559 12.542 1.00 93.12 95 GLN A N 1
ATOM 714 C CA . GLN A 1 95 ? 7.781 -5.910 13.640 1.00 93.12 95 GLN A CA 1
ATOM 715 C C . GLN A 1 95 ? 7.337 -4.460 13.868 1.00 93.12 95 GLN A C 1
ATOM 717 O O . GLN A 1 95 ? 7.318 -4.025 15.016 1.00 93.12 95 GLN A O 1
ATOM 722 N N . ALA A 1 96 ? 6.970 -3.722 12.814 1.00 92.69 96 ALA A N 1
ATOM 723 C CA . ALA A 1 96 ? 6.429 -2.367 12.946 1.00 92.69 96 ALA A CA 1
ATOM 724 C C . ALA A 1 96 ? 5.036 -2.363 13.587 1.00 92.69 96 ALA A C 1
ATOM 726 O O . ALA A 1 96 ? 4.715 -1.469 14.364 1.00 92.69 96 ALA A O 1
ATOM 727 N N . LEU A 1 97 ? 4.220 -3.371 13.272 1.00 92.94 97 LEU A N 1
ATOM 728 C CA . LEU A 1 97 ? 2.858 -3.505 13.784 1.00 92.94 97 LEU A CA 1
ATOM 729 C C . LEU A 1 97 ? 2.804 -3.980 15.236 1.00 92.94 97 LEU A C 1
ATOM 731 O O . LEU A 1 97 ? 1.939 -3.543 15.992 1.00 92.94 97 LEU A O 1
ATOM 735 N N . LEU A 1 98 ? 3.720 -4.866 15.638 1.00 93.25 98 LEU A N 1
ATOM 736 C CA . LEU A 1 98 ? 3.660 -5.543 16.934 1.00 93.25 98 LEU A CA 1
ATOM 737 C C . LEU A 1 98 ? 3.489 -4.595 18.142 1.00 93.25 98 LEU A C 1
ATOM 739 O O . LEU A 1 98 ? 2.647 -4.906 18.982 1.00 93.25 98 LEU A O 1
ATOM 743 N N . PRO A 1 99 ? 4.200 -3.452 18.253 1.00 92.81 99 PRO A N 1
ATOM 744 C CA . PRO A 1 99 ? 4.008 -2.533 19.374 1.00 92.81 99 PRO A CA 1
ATOM 745 C C . PRO A 1 99 ? 2.609 -1.911 19.408 1.00 92.81 99 PRO A C 1
ATOM 747 O O . PRO A 1 99 ? 2.039 -1.794 20.486 1.00 92.81 99 PRO A O 1
ATOM 750 N N . MET A 1 100 ? 2.040 -1.563 18.247 1.00 92.38 100 MET A N 1
ATOM 751 C CA . MET A 1 100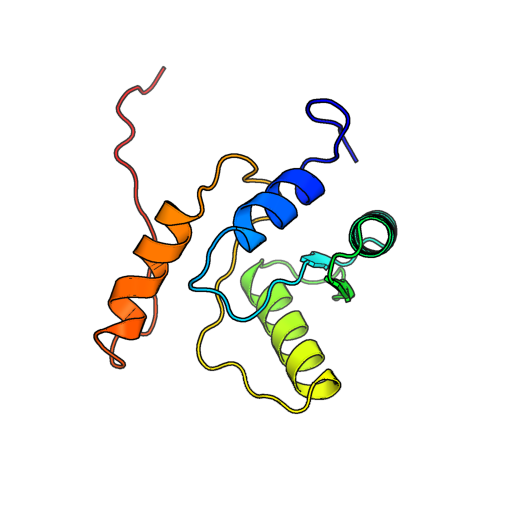 ? 0.689 -0.988 18.164 1.00 92.38 100 MET A CA 1
ATOM 752 C C . MET A 1 100 ? -0.388 -2.018 18.516 1.00 92.38 100 MET A C 1
ATOM 754 O O . MET A 1 100 ? -1.387 -1.668 19.123 1.00 92.38 100 MET A O 1
ATOM 758 N N . LEU A 1 101 ? -0.170 -3.295 18.182 1.00 91.31 101 LEU A N 1
ATOM 759 C CA . LEU A 1 101 ? -1.096 -4.384 18.522 1.00 91.31 101 LEU A CA 1
ATOM 760 C C . LEU A 1 101 ? -1.047 -4.795 20.004 1.00 91.31 101 LEU A C 1
ATOM 762 O O . LEU A 1 101 ? -1.944 -5.490 20.478 1.00 91.31 101 LEU A O 1
ATOM 766 N N . GLN A 1 102 ? 0.027 -4.451 20.717 1.00 93.94 102 GLN A N 1
ATOM 767 C CA . GLN A 1 102 ? 0.214 -4.796 22.130 1.00 93.94 102 GLN A CA 1
ATOM 768 C C . GLN A 1 102 ? -0.171 -3.660 23.081 1.00 93.94 102 GLN A C 1
ATOM 770 O O . GLN A 1 102 ? -0.468 -3.930 24.247 1.00 93.94 102 GLN A O 1
ATOM 775 N N . ASP A 1 103 ? -0.131 -2.415 22.609 1.00 93.44 103 ASP A N 1
ATOM 776 C CA . ASP A 1 103 ? -0.386 -1.222 23.406 1.00 93.44 103 ASP A CA 1
ATOM 777 C C . ASP A 1 103 ? -1.053 -0.131 22.556 1.00 93.44 103 ASP A C 1
ATOM 779 O O . ASP A 1 103 ? -0.391 0.611 21.828 1.00 93.44 103 ASP A O 1
ATOM 783 N N . ASP A 1 104 ? -2.368 0.011 22.717 1.00 90.00 104 ASP A N 1
ATOM 784 C CA . ASP A 1 104 ? -3.199 0.999 22.017 1.00 90.00 104 ASP A CA 1
ATOM 785 C C . ASP A 1 104 ? -2.801 2.461 22.326 1.00 90.00 104 ASP A C 1
ATOM 787 O O . ASP A 1 104 ? -3.245 3.394 21.651 1.00 90.00 104 ASP A O 1
ATOM 791 N N . SER A 1 105 ? -1.963 2.705 23.346 1.00 93.81 105 SER A N 1
ATOM 792 C CA . SER A 1 105 ? -1.417 4.042 23.610 1.00 93.81 105 SER A CA 1
ATOM 793 C C . SER A 1 105 ? -0.314 4.441 22.621 1.00 93.81 105 SER A C 1
ATOM 795 O O . SER A 1 105 ? -0.014 5.632 22.478 1.00 93.81 105 SER A O 1
ATOM 797 N N . VAL A 1 106 ? 0.261 3.480 21.889 1.00 92.19 106 VAL A N 1
ATOM 798 C CA . VAL A 1 106 ? 1.274 3.721 20.859 1.00 92.19 106 VAL A CA 1
ATOM 799 C C . VAL A 1 106 ? 0.613 4.298 19.610 1.00 92.19 106 VAL A C 1
ATOM 801 O O . VAL A 1 106 ? -0.116 3.622 18.895 1.00 92.19 106 VAL A O 1
ATOM 804 N N . GLN A 1 107 ? 0.907 5.564 19.315 1.00 88.19 107 GLN A N 1
ATOM 805 C CA . GLN A 1 107 ? 0.320 6.270 18.168 1.00 88.19 107 GLN A CA 1
ATOM 806 C C . GLN A 1 107 ? 1.167 6.175 16.892 1.00 88.19 107 GLN A C 1
ATOM 808 O O . GLN A 1 107 ? 0.645 6.321 15.792 1.00 88.19 107 GLN A O 1
ATOM 813 N N . VAL A 1 108 ? 2.485 5.987 17.026 1.00 87.44 108 VAL A N 1
ATOM 814 C CA . VAL A 1 108 ? 3.425 5.969 15.897 1.00 87.44 108 VAL A CA 1
ATOM 815 C C . VAL A 1 108 ? 4.562 4.996 16.190 1.00 87.44 108 VAL A C 1
ATOM 817 O O . VAL A 1 108 ? 5.181 5.062 17.253 1.00 87.44 108 VAL A O 1
ATOM 820 N N . VAL A 1 109 ? 4.883 4.147 15.214 1.00 89.44 109 VAL A N 1
ATOM 821 C CA . VAL A 1 109 ? 6.067 3.281 15.215 1.00 89.44 109 VAL A CA 1
ATOM 822 C C . VAL A 1 109 ? 6.904 3.588 13.980 1.00 89.44 109 VAL A C 1
ATOM 824 O O . VAL A 1 109 ? 6.371 3.809 12.897 1.00 89.44 109 VAL A O 1
ATOM 827 N N . ASN A 1 110 ? 8.226 3.592 14.142 1.00 86.56 110 ASN A N 1
ATOM 828 C CA . ASN A 1 110 ? 9.163 3.637 13.028 1.00 86.56 110 ASN A CA 1
ATOM 829 C C . ASN A 1 110 ? 10.228 2.555 13.214 1.00 86.56 110 ASN A C 1
ATOM 831 O O . ASN A 1 110 ? 10.793 2.421 14.304 1.00 86.56 110 ASN A O 1
ATOM 835 N N . LEU A 1 111 ? 10.512 1.793 12.160 1.00 86.56 111 LEU A N 1
ATOM 836 C CA . LEU A 1 111 ? 11.572 0.790 12.186 1.00 86.56 111 LEU A CA 1
ATOM 837 C C . LEU A 1 111 ? 12.932 1.453 12.008 1.00 86.56 111 LEU A C 1
ATOM 839 O O . LEU A 1 111 ? 13.102 2.379 11.219 1.00 86.56 111 LEU A O 1
ATOM 843 N N . MET A 1 112 ? 13.930 0.941 12.724 1.00 85.69 112 MET A N 1
ATOM 844 C CA . MET A 1 112 ? 15.311 1.382 12.580 1.00 85.69 112 MET A CA 1
ATOM 845 C C . MET A 1 112 ? 16.235 0.177 12.469 1.00 85.69 112 MET A C 1
ATOM 847 O O . MET A 1 112 ? 16.192 -0.740 13.288 1.00 85.69 112 MET A O 1
ATOM 851 N N . GLY A 1 113 ? 17.109 0.206 11.467 1.00 83.06 113 GLY A N 1
ATOM 852 C CA . GLY A 1 113 ? 18.186 -0.760 11.293 1.00 83.06 113 GLY A CA 1
ATOM 853 C C . GLY A 1 113 ? 19.539 -0.148 11.641 1.00 83.06 113 GLY A C 1
ATOM 854 O O . GLY A 1 113 ? 19.806 1.017 11.355 1.00 83.06 113 GLY A O 1
ATOM 855 N N . CYS A 1 114 ? 20.432 -0.942 12.233 1.00 85.25 114 CYS A N 1
ATOM 856 C CA . CYS A 1 114 ? 21.825 -0.533 12.390 1.00 85.25 114 CYS A CA 1
ATOM 857 C C . CYS A 1 114 ? 22.534 -0.604 11.029 1.00 85.25 114 CYS A C 1
ATOM 859 O O . CYS A 1 114 ? 22.666 -1.687 10.453 1.00 85.25 114 CYS A O 1
ATOM 861 N N . ILE A 1 115 ? 23.024 0.534 10.536 1.00 83.25 115 ILE A N 1
ATOM 862 C CA . ILE A 1 115 ? 23.877 0.584 9.345 1.00 83.25 115 ILE A CA 1
ATOM 863 C C . ILE A 1 115 ? 25.257 0.055 9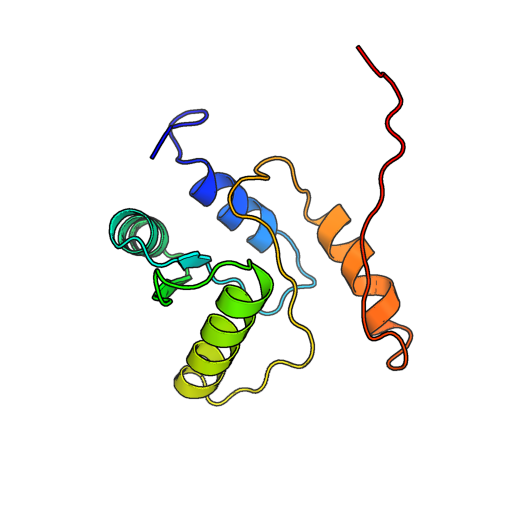.741 1.00 83.25 115 ILE A C 1
ATOM 865 O O . ILE A 1 115 ? 26.033 0.740 10.404 1.00 83.25 115 ILE A O 1
ATOM 869 N N . LYS A 1 116 ? 25.554 -1.195 9.371 1.00 81.56 116 LYS A N 1
ATOM 870 C CA . LYS A 1 116 ? 26.807 -1.863 9.762 1.00 81.56 116 LYS A CA 1
ATOM 871 C C . LYS A 1 116 ? 28.000 -1.515 8.871 1.00 81.56 116 LYS A C 1
ATOM 873 O O . LYS A 1 116 ? 29.123 -1.725 9.306 1.00 81.56 116 LYS A O 1
ATOM 878 N N . ASN A 1 117 ? 27.765 -0.958 7.682 1.00 75.12 117 ASN A N 1
ATOM 879 C CA . ASN A 1 117 ? 28.804 -0.491 6.768 1.00 75.12 117 ASN A CA 1
ATOM 880 C C . ASN A 1 117 ? 28.397 0.864 6.174 1.00 75.12 117 ASN A C 1
ATOM 882 O O . ASN A 1 117 ? 27.426 0.943 5.428 1.00 75.12 117 ASN A O 1
ATOM 886 N N . LEU A 1 118 ? 29.158 1.908 6.498 1.00 60.44 118 LEU A N 1
ATOM 887 C CA . LEU A 1 118 ? 29.237 3.131 5.701 1.00 60.44 118 LEU A CA 1
ATOM 888 C C . LEU A 1 118 ? 30.354 2.878 4.686 1.00 60.44 118 LEU A C 1
ATOM 890 O O . LEU A 1 118 ? 31.526 3.033 5.026 1.00 60.44 118 LEU A O 1
ATOM 894 N N . ALA A 1 119 ? 30.004 2.352 3.514 1.00 51.22 119 ALA A N 1
ATOM 895 C CA . ALA A 1 119 ? 30.925 2.345 2.381 1.00 51.22 119 ALA A CA 1
ATOM 896 C C . ALA A 1 119 ? 30.824 3.691 1.660 1.00 51.22 119 ALA A C 1
ATOM 898 O O . ALA A 1 119 ? 29.675 4.155 1.479 1.00 51.22 119 ALA A O 1
#

Secondary structure (DSSP, 8-state):
--EETTEEHHHHHHHHHTT-TT-S--EEEES-HHHHHHHHHTT-EEEE--TT--SHHHHHHHHHHHHHHHHS---S------TT-TT--HHHHHHHHHHHHH-TT--------------

Foldseek 3Di:
DDDDVRHDLLVLVQVQLVVQPVDPADEAQEQDPVSQVRCVVVVHHYDHADPPDPDLVVSQVRRQVVVCVVVVDHDPDRDRDDSNCSPDHSVQSVVQCVVCVVDVVDPGGDDDDDPPDPD

Organism: NCBI:txid408172

Sequence (119 aa):
MALIHGMPMIGHCYCRVRLCDALSDTYVATCDKEIFDYIESIGGKAVMTADTHERASDRAAEAMVKIEEATGELTDILVMVQGDEPMDTPEMISQALLPMLQDDSVQVVNLMGCIKNLA

InterPro domains:
  IPR003329 Acylneuraminate cytidylyltransferase [PF02348] (2-113)
  IPR029044 Nucleotide-diphospho-sugar transferases [G3DSA:3.90.550.10] (1-118)
  IPR029044 Nucleotide-diphospho-sugar transferases [SSF53448] (1-111)